Protein AF-A0A257PNJ8-F1 (afdb_monomer_lite)

Secondary structure (DSSP, 8-state):
---SSSHHHHHHHHHHHHHHHHTTHHHHHHHHHHTTTS-HHHHHHHHHHHHHHHHHHHHHHHHHHHHHTTSTTHHHHHHHHHHHHHHHHHS----------

pLDDT: mean 83.56, std 12.99, range [41.31, 95.31]

Radius of gyration: 19.07 Å; chains: 1; bounding box: 41×52×41 Å

Structure (mmCIF, N/CA/C/O backbone):
data_AF-A0A257PNJ8-F1
#
_entry.id   AF-A0A257PNJ8-F1
#
loop_
_atom_site.group_PDB
_atom_site.id
_atom_site.type_symbol
_atom_site.label_atom_id
_atom_site.label_alt_id
_atom_site.label_comp_id
_atom_site.label_asym_id
_atom_site.label_entity_id
_atom_site.label_seq_id
_atom_site.pdbx_PDB_ins_code
_atom_site.Cartn_x
_atom_site.Cartn_y
_atom_site.Cartn_z
_atom_site.occupancy
_atom_site.B_iso_or_equiv
_atom_site.auth_seq_id
_atom_site.auth_comp_id
_atom_site.auth_asym_id
_atom_site.auth_atom_id
_atom_site.pdbx_PDB_model_num
ATOM 1 N N . MET A 1 1 ? 18.985 18.635 -12.605 1.00 48.41 1 MET A N 1
ATOM 2 C CA . MET A 1 1 ? 18.384 18.717 -11.257 1.00 48.41 1 MET A CA 1
ATOM 3 C C . MET A 1 1 ? 17.145 19.615 -11.340 1.00 48.41 1 MET A C 1
ATOM 5 O O . MET A 1 1 ? 17.099 20.631 -10.689 1.00 48.41 1 MET A O 1
ATOM 9 N N . GLU A 1 2 ? 16.186 19.262 -12.204 1.00 55.66 2 GLU A N 1
ATOM 10 C CA . GLU A 1 2 ? 14.921 19.982 -12.501 1.00 55.66 2 GLU A CA 1
ATOM 11 C C . GLU A 1 2 ? 13.965 18.934 -13.132 1.00 55.66 2 GLU A C 1
ATOM 13 O O . GLU A 1 2 ? 13.518 19.055 -14.268 1.00 55.66 2 GLU A O 1
ATOM 18 N N . HIS A 1 3 ? 13.802 17.771 -12.485 1.00 58.00 3 HIS A N 1
ATOM 19 C CA . HIS A 1 3 ? 13.042 16.631 -13.046 1.00 58.00 3 HIS A CA 1
ATOM 20 C C . HIS A 1 3 ? 11.958 16.092 -12.104 1.00 58.00 3 HIS A C 1
ATOM 22 O O . HIS A 1 3 ? 11.344 15.071 -12.383 1.00 58.00 3 HIS A O 1
ATOM 28 N N . TYR A 1 4 ? 11.714 16.785 -10.988 1.00 61.62 4 TYR A N 1
ATOM 29 C CA . TYR A 1 4 ? 10.762 16.361 -9.957 1.00 61.62 4 TYR A CA 1
ATOM 30 C C . TYR A 1 4 ? 9.374 17.008 -10.104 1.00 61.62 4 TYR A C 1
ATOM 32 O O . TYR A 1 4 ? 8.444 16.599 -9.424 1.00 61.62 4 TYR A O 1
ATOM 40 N N . LEU A 1 5 ? 9.218 17.999 -10.992 1.00 67.88 5 LEU A N 1
ATOM 41 C CA . LEU A 1 5 ? 7.948 18.691 -11.273 1.00 67.88 5 LEU A CA 1
ATOM 42 C C . LEU A 1 5 ? 7.567 18.631 -12.762 1.00 67.88 5 LEU A C 1
ATOM 44 O O . LEU A 1 5 ? 6.802 19.459 -13.253 1.00 67.88 5 LEU A O 1
ATOM 48 N N . THR A 1 6 ? 8.114 17.670 -13.507 1.00 82.12 6 THR A N 1
ATOM 49 C CA . THR A 1 6 ? 7.675 17.420 -14.881 1.00 82.12 6 THR A CA 1
ATOM 50 C C . THR A 1 6 ? 6.261 16.842 -14.875 1.00 82.12 6 THR A C 1
ATOM 52 O O . THR A 1 6 ? 5.862 16.117 -13.960 1.00 82.12 6 THR A O 1
ATOM 55 N N . VAL A 1 7 ? 5.494 17.142 -15.925 1.00 84.81 7 VAL A N 1
ATOM 56 C CA . VAL A 1 7 ? 4.139 16.598 -16.118 1.00 84.81 7 VAL A CA 1
ATOM 57 C C . VAL A 1 7 ? 4.152 15.064 -16.059 1.00 84.81 7 VAL A C 1
ATOM 59 O O . VAL A 1 7 ? 3.239 14.457 -15.509 1.00 84.81 7 VAL A O 1
ATOM 62 N N . GLU A 1 8 ? 5.222 14.428 -16.535 1.00 84.69 8 GLU A N 1
ATOM 63 C CA . GLU A 1 8 ? 5.433 12.977 -16.456 1.00 84.69 8 GLU A CA 1
ATOM 64 C C . GLU A 1 8 ? 5.517 12.449 -15.016 1.00 84.69 8 GLU A C 1
ATOM 66 O O . GLU A 1 8 ? 4.894 11.441 -14.691 1.00 84.69 8 GLU A O 1
ATOM 71 N N . PHE A 1 9 ? 6.227 13.136 -14.116 1.00 86.38 9 PHE A N 1
ATOM 72 C CA . PHE A 1 9 ? 6.287 12.723 -12.712 1.00 86.38 9 PHE A CA 1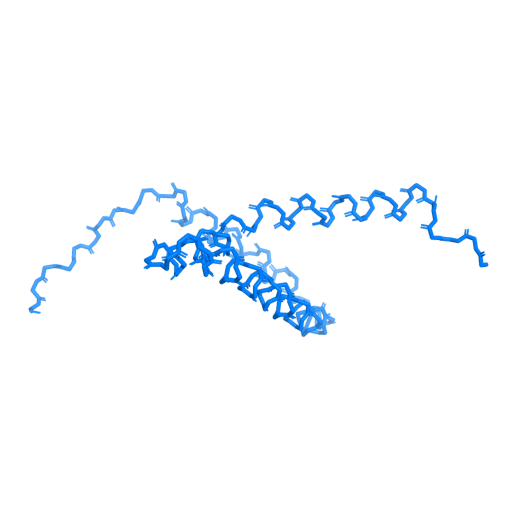
ATOM 73 C C . PHE A 1 9 ? 4.923 12.870 -12.033 1.00 86.38 9 PHE A C 1
ATOM 75 O O . PHE A 1 9 ? 4.468 11.959 -11.343 1.00 86.38 9 PHE A O 1
ATOM 82 N N . LEU A 1 10 ? 4.248 14.001 -12.256 1.00 88.44 10 LEU A N 1
ATOM 83 C CA . LEU A 1 10 ? 2.954 14.273 -11.634 1.00 88.44 10 LEU A CA 1
ATOM 84 C C . LEU A 1 10 ? 1.865 13.311 -12.139 1.00 88.44 10 LEU A C 1
ATOM 86 O O . LEU A 1 10 ? 1.019 12.872 -11.361 1.00 88.44 10 LEU A O 1
ATOM 90 N N . THR A 1 11 ? 1.915 12.939 -13.422 1.00 91.25 11 THR A N 1
ATOM 91 C CA . THR A 1 11 ? 1.010 11.940 -14.014 1.00 91.25 11 THR A CA 1
ATOM 92 C C . THR A 1 11 ? 1.290 10.534 -13.493 1.00 91.25 11 THR A C 1
ATOM 94 O O . THR A 1 11 ? 0.347 9.862 -13.073 1.00 91.25 11 THR A O 1
ATOM 97 N N . ALA A 1 12 ? 2.553 10.103 -13.429 1.00 87.12 12 ALA A N 1
ATOM 98 C CA . ALA A 1 12 ? 2.918 8.807 -12.857 1.00 87.12 12 ALA A CA 1
ATOM 99 C C . ALA A 1 12 ? 2.534 8.706 -11.369 1.00 87.12 12 ALA A C 1
ATOM 101 O O . ALA A 1 12 ? 1.937 7.715 -10.947 1.00 87.12 12 ALA A O 1
ATOM 102 N N . LEU A 1 13 ? 2.807 9.752 -10.581 1.00 86.94 13 LEU A N 1
ATOM 103 C CA . LEU A 1 13 ? 2.403 9.829 -9.176 1.00 86.94 13 LEU A CA 1
ATOM 104 C C . LEU A 1 13 ? 0.876 9.767 -9.036 1.00 86.94 13 LEU A C 1
ATOM 106 O O . LEU A 1 13 ? 0.366 9.006 -8.217 1.00 86.94 13 LEU A O 1
ATOM 110 N N . GLY A 1 14 ? 0.147 10.522 -9.863 1.00 91.19 14 GLY A N 1
ATOM 111 C CA . GLY A 1 14 ? -1.314 10.506 -9.889 1.00 91.19 14 GLY A CA 1
ATOM 112 C C . GLY A 1 14 ? -1.887 9.125 -10.217 1.00 91.19 14 GLY A C 1
ATOM 113 O O . GLY A 1 14 ? -2.815 8.679 -9.543 1.00 91.19 14 GLY A O 1
ATOM 114 N N . GLN A 1 15 ? -1.310 8.411 -11.190 1.00 90.38 15 GLN A N 1
ATOM 115 C CA . GLN A 1 15 ? -1.704 7.035 -11.511 1.00 90.38 15 GLN A CA 1
ATOM 116 C C . GLN A 1 15 ? -1.470 6.082 -10.340 1.00 90.38 15 GLN A C 1
ATOM 118 O O . GLN A 1 15 ? -2.360 5.297 -10.023 1.00 90.38 15 GLN A O 1
ATOM 123 N N . ILE A 1 16 ? -0.310 6.159 -9.684 1.00 85.56 16 ILE A N 1
ATOM 124 C CA . ILE A 1 16 ? 0.000 5.309 -8.527 1.00 85.56 16 ILE A CA 1
ATOM 125 C C . ILE A 1 16 ? -1.011 5.557 -7.406 1.00 85.56 16 ILE A C 1
ATOM 127 O O . ILE A 1 16 ? -1.610 4.603 -6.918 1.00 85.56 16 ILE A O 1
ATOM 131 N N . VAL A 1 17 ? -1.272 6.823 -7.059 1.00 85.12 17 VAL A N 1
ATOM 132 C CA . VAL A 1 17 ? -2.261 7.183 -6.028 1.00 85.12 17 VAL A CA 1
ATOM 133 C C . VAL A 1 17 ? -3.654 6.665 -6.392 1.00 85.12 17 VAL A C 1
ATOM 135 O O . VAL A 1 17 ? -4.340 6.108 -5.537 1.00 85.12 17 VAL A O 1
ATOM 138 N N . LEU A 1 18 ? -4.069 6.804 -7.654 1.00 89.62 18 LEU A N 1
ATOM 139 C CA . LEU A 1 18 ? -5.368 6.318 -8.118 1.00 89.62 18 LEU A CA 1
ATOM 140 C C . LEU A 1 18 ? -5.481 4.790 -7.987 1.00 89.62 18 LEU A C 1
ATOM 142 O O . LEU A 1 18 ? -6.470 4.293 -7.451 1.00 89.62 18 LEU A O 1
ATOM 146 N N . ILE A 1 19 ? -4.462 4.052 -8.435 1.00 86.06 19 ILE A N 1
ATOM 147 C CA . ILE A 1 19 ? -4.396 2.586 -8.335 1.00 86.06 19 ILE A CA 1
ATOM 148 C C . ILE A 1 19 ? -4.419 2.153 -6.864 1.00 86.06 19 ILE A C 1
ATOM 150 O O . ILE A 1 19 ? -5.189 1.267 -6.497 1.00 86.06 19 ILE A O 1
ATOM 154 N N . ASP A 1 20 ? -3.634 2.805 -6.006 1.00 81.75 20 ASP A N 1
ATOM 155 C CA . ASP A 1 20 ? -3.555 2.499 -4.577 1.00 81.75 20 ASP A CA 1
ATOM 156 C C . ASP A 1 20 ? -4.867 2.754 -3.828 1.00 81.75 20 ASP A C 1
ATOM 158 O O . ASP A 1 20 ? -5.128 2.057 -2.845 1.00 81.75 20 ASP A O 1
ATOM 162 N N . ILE A 1 21 ? -5.674 3.729 -4.264 1.00 82.12 21 ILE A N 1
ATOM 163 C CA . ILE A 1 21 ? -7.019 3.985 -3.728 1.00 82.12 21 ILE A CA 1
ATOM 164 C C . ILE A 1 21 ? -8.001 2.917 -4.222 1.00 82.12 21 ILE A C 1
ATOM 166 O O . ILE A 1 21 ? -8.734 2.360 -3.406 1.00 82.12 21 ILE A O 1
ATOM 170 N N . LEU A 1 22 ? -7.988 2.593 -5.522 1.00 83.94 22 LEU A N 1
ATOM 171 C CA . LEU A 1 22 ? -8.869 1.576 -6.115 1.00 83.94 22 LEU A CA 1
ATOM 172 C C . LEU A 1 22 ? -8.654 0.189 -5.492 1.00 83.94 22 LEU A C 1
ATOM 174 O O . LEU A 1 22 ? -9.620 -0.495 -5.172 1.00 83.94 22 LEU A O 1
ATOM 178 N N . LEU A 1 23 ? -7.395 -0.202 -5.282 1.00 80.44 23 LEU A N 1
ATOM 179 C CA . LEU A 1 23 ? -7.004 -1.471 -4.649 1.00 80.44 23 LEU A CA 1
ATOM 180 C C . LEU A 1 23 ? -6.889 -1.379 -3.118 1.00 80.44 23 LEU A C 1
ATOM 182 O O . LEU A 1 23 ? -6.645 -2.375 -2.446 1.00 80.44 23 LEU A O 1
ATOM 186 N N . GLY A 1 24 ? -6.982 -0.180 -2.542 1.00 77.12 24 GLY A N 1
ATOM 187 C CA . GLY A 1 24 ? -6.720 0.060 -1.120 1.00 77.12 24 GLY A CA 1
ATOM 188 C C . GLY A 1 24 ? -7.922 -0.096 -0.202 1.00 77.12 24 GLY A C 1
ATOM 189 O O . GLY A 1 24 ? -7.740 -0.030 1.018 1.00 77.12 24 GLY A O 1
ATOM 190 N N . GLY A 1 25 ? -9.121 -0.294 -0.759 1.00 78.88 25 GLY A N 1
ATOM 191 C CA . GLY A 1 25 ? -10.368 -0.386 0.002 1.00 78.88 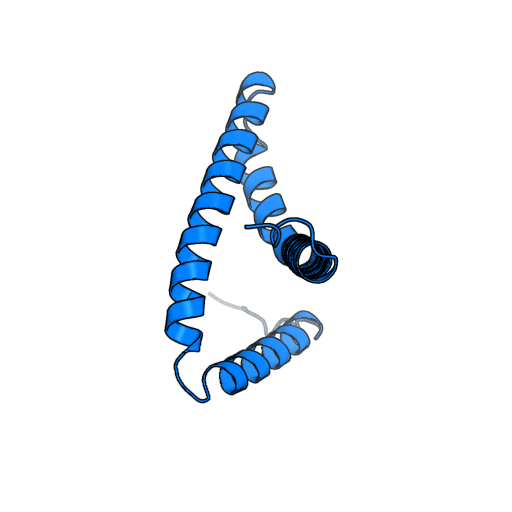25 GLY A CA 1
ATOM 192 C C . GLY A 1 25 ? -10.306 -1.448 1.100 1.00 78.88 25 GLY A C 1
ATOM 193 O O . GLY A 1 25 ? -10.596 -1.161 2.262 1.00 78.88 25 GLY A O 1
ATOM 194 N N . ASP A 1 26 ? -9.823 -2.637 0.758 1.00 82.12 26 ASP A N 1
ATOM 195 C CA . ASP A 1 26 ? -9.755 -3.806 1.639 1.00 82.12 26 ASP A CA 1
ATOM 196 C C . ASP A 1 26 ? -8.900 -3.517 2.884 1.00 82.12 26 ASP A C 1
ATOM 198 O O . ASP A 1 26 ? -9.290 -3.798 4.020 1.00 82.12 26 ASP A O 1
ATOM 202 N N . ASN A 1 27 ? -7.758 -2.854 2.682 1.00 83.44 27 ASN A N 1
ATOM 203 C CA . ASN A 1 27 ? -6.829 -2.504 3.754 1.00 83.44 27 ASN A CA 1
ATOM 204 C C . ASN A 1 27 ? -7.434 -1.470 4.714 1.00 83.44 27 ASN A C 1
ATOM 206 O O . ASN A 1 27 ? -7.257 -1.576 5.930 1.00 83.44 27 ASN A O 1
ATOM 210 N N . ALA A 1 28 ? -8.184 -0.493 4.194 1.00 85.56 28 ALA A N 1
ATOM 211 C CA . ALA A 1 28 ? -8.882 0.487 5.023 1.00 85.56 28 ALA A CA 1
ATOM 212 C C . ALA A 1 28 ? -10.020 -0.159 5.833 1.00 85.56 28 ALA A C 1
ATOM 214 O O . ALA A 1 28 ? -10.198 0.160 7.013 1.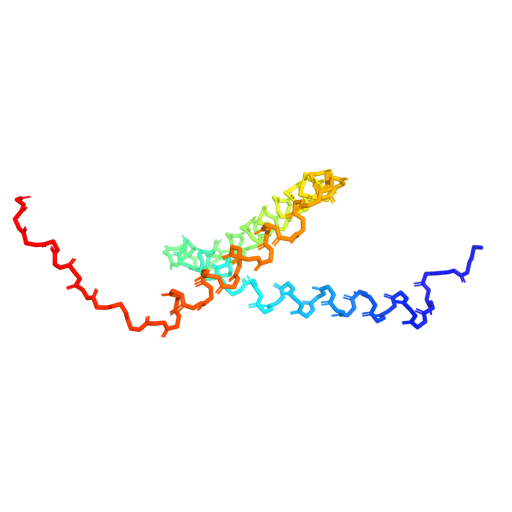00 85.56 28 ALA A O 1
ATOM 215 N N . VAL A 1 29 ? -10.752 -1.104 5.232 1.00 88.06 29 VAL A N 1
ATOM 216 C CA . VAL A 1 29 ? -11.830 -1.851 5.897 1.00 88.06 29 VAL A CA 1
ATOM 217 C C . VAL A 1 29 ? -11.281 -2.699 7.045 1.00 88.06 29 VAL A C 1
ATOM 219 O O . VAL A 1 29 ? -11.824 -2.637 8.149 1.00 88.06 29 VAL A O 1
ATOM 222 N N . VAL A 1 30 ? -10.176 -3.422 6.846 1.00 89.12 30 VAL A N 1
ATOM 223 C CA . VAL A 1 30 ? -9.550 -4.233 7.908 1.00 89.12 30 VAL A CA 1
ATOM 224 C C . VAL A 1 30 ? -9.098 -3.363 9.086 1.00 89.12 30 VAL A C 1
ATOM 226 O O . VAL A 1 30 ? -9.389 -3.697 10.237 1.00 89.12 30 VAL A O 1
ATOM 229 N N . 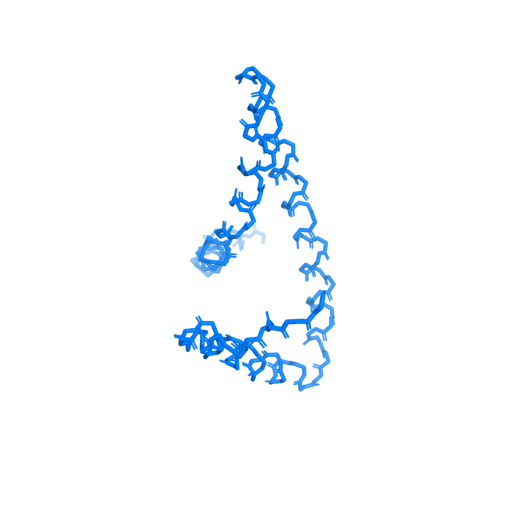ILE A 1 31 ? -8.467 -2.211 8.829 1.00 90.62 31 ILE A N 1
ATOM 230 C CA . ILE A 1 31 ? -8.058 -1.269 9.888 1.00 90.62 31 ILE A CA 1
ATOM 231 C C . ILE A 1 31 ? -9.287 -0.721 10.632 1.00 90.62 31 ILE A C 1
ATOM 233 O O . ILE A 1 31 ? -9.298 -0.641 11.866 1.00 90.62 31 ILE A O 1
ATOM 237 N N . ALA A 1 32 ? -10.349 -0.365 9.906 1.00 90.00 32 ALA A N 1
ATOM 238 C CA . ALA A 1 32 ? -11.582 0.140 10.500 1.00 90.00 32 ALA A CA 1
ATOM 239 C C . ALA A 1 32 ? -12.280 -0.917 11.371 1.00 90.00 32 ALA A C 1
ATOM 241 O O . ALA A 1 32 ? -12.761 -0.591 12.459 1.00 90.00 32 ALA A O 1
ATOM 242 N N . LEU A 1 33 ? -12.303 -2.178 10.928 1.00 91.06 33 LEU A N 1
ATOM 243 C CA . LEU A 1 33 ? -12.870 -3.299 11.677 1.00 91.06 33 LEU A CA 1
ATOM 244 C C . LEU A 1 33 ? -12.040 -3.621 12.925 1.00 91.06 33 LEU A C 1
ATOM 246 O O . LEU A 1 33 ? -12.614 -3.765 14.008 1.00 91.06 33 LEU A O 1
ATOM 250 N N . ALA A 1 34 ? -10.709 -3.652 12.804 1.00 90.69 34 ALA A N 1
ATOM 251 C CA . ALA A 1 34 ? -9.796 -3.906 13.918 1.00 90.69 34 ALA A CA 1
ATOM 252 C C . ALA A 1 34 ? -9.890 -2.825 15.009 1.00 90.69 34 ALA A C 1
ATOM 254 O O . ALA A 1 34 ? -9.847 -3.122 16.201 1.00 90.69 34 ALA A O 1
ATOM 255 N N . THR A 1 35 ? -10.085 -1.565 14.615 1.00 92.12 35 THR A N 1
ATOM 256 C CA . THR A 1 35 ? -10.154 -0.424 15.545 1.00 92.12 35 THR A CA 1
ATOM 257 C C . THR A 1 35 ? -11.572 -0.099 16.029 1.00 92.12 35 THR A C 1
ATOM 259 O O . THR A 1 35 ? -11.752 0.808 16.845 1.00 92.12 35 THR A O 1
ATOM 262 N N . ARG A 1 36 ? -12.599 -0.835 15.576 1.00 90.25 36 ARG A N 1
ATOM 263 C CA . ARG A 1 36 ? -14.018 -0.525 15.839 1.00 90.25 36 ARG A CA 1
ATOM 264 C C . ARG A 1 36 ? -14.406 -0.563 17.320 1.00 90.25 36 ARG A C 1
ATOM 266 O O . ARG A 1 36 ? -15.308 0.166 17.716 1.00 90.25 36 ARG A O 1
ATOM 273 N N . LYS A 1 37 ? -13.756 -1.408 18.127 1.00 87.94 37 LYS A N 1
ATOM 274 C CA . LYS A 1 37 ? -14.067 -1.584 19.560 1.00 87.94 37 LYS A CA 1
ATOM 275 C C . LYS A 1 37 ? -13.242 -0.684 20.493 1.00 87.94 37 LYS A C 1
ATOM 277 O O . LYS A 1 37 ? -13.392 -0.785 21.706 1.00 87.94 37 LYS A O 1
ATOM 282 N N . LEU A 1 38 ? -12.365 0.168 19.955 1.00 89.56 38 LEU A N 1
ATOM 283 C CA . LEU A 1 38 ? -11.524 1.047 20.770 1.00 89.56 38 LEU A CA 1
ATOM 284 C C . LEU A 1 38 ? -12.297 2.290 21.245 1.00 89.56 38 LEU A C 1
ATOM 286 O O . LEU A 1 38 ? -13.112 2.826 20.488 1.00 89.56 38 LEU A O 1
ATOM 290 N N . PRO A 1 39 ? -11.998 2.806 22.453 1.00 90.62 39 PRO A N 1
ATOM 291 C CA . PRO A 1 39 ? -12.509 4.092 22.921 1.00 90.62 39 PRO A CA 1
ATOM 292 C C . PRO A 1 39 ? -12.231 5.211 21.903 1.00 90.62 39 PRO A C 1
ATOM 294 O O . PRO A 1 39 ? -11.186 5.187 21.247 1.00 90.62 39 PRO A O 1
ATOM 297 N N . PRO A 1 40 ? -13.103 6.225 21.771 1.00 83.88 40 PRO A N 1
ATOM 298 C CA . PRO A 1 40 ? -13.006 7.233 20.711 1.00 83.88 40 PRO A CA 1
ATOM 299 C C . PRO A 1 40 ? -11.661 7.979 20.672 1.00 83.88 40 PRO A C 1
ATOM 301 O O . PRO A 1 40 ? -11.172 8.295 19.585 1.00 83.88 40 PRO A O 1
ATOM 304 N N . GLN A 1 41 ? -11.021 8.199 21.823 1.00 85.31 41 GLN A N 1
ATOM 305 C CA . GLN A 1 41 ? -9.686 8.802 21.910 1.00 85.31 41 GLN A CA 1
ATOM 306 C C . GLN A 1 41 ? -8.579 7.867 21.388 1.00 85.31 41 GLN A C 1
ATOM 308 O O . GLN A 1 41 ? -7.659 8.317 20.709 1.00 85.31 41 GLN A O 1
ATOM 313 N N . GLN A 1 42 ? -8.679 6.560 21.650 1.00 88.06 42 GLN A N 1
ATOM 314 C CA . GLN A 1 42 ? -7.696 5.561 21.213 1.00 88.06 42 GLN A CA 1
ATOM 315 C C . GLN A 1 42 ? -7.929 5.095 19.775 1.00 88.06 42 GLN A C 1
ATOM 317 O O . GLN A 1 42 ? -6.982 4.714 19.093 1.00 88.06 42 GLN A O 1
ATOM 322 N N . ARG A 1 43 ? -9.166 5.168 19.272 1.00 90.38 43 ARG A N 1
ATOM 323 C CA . ARG A 1 43 ? -9.514 4.769 17.904 1.00 90.38 43 ARG A CA 1
ATOM 324 C C . ARG A 1 43 ? -8.759 5.585 16.858 1.00 90.38 43 ARG A C 1
ATOM 326 O O . ARG A 1 43 ? -8.286 5.017 15.881 1.00 90.38 43 ARG A O 1
ATOM 333 N N . ARG A 1 44 ? -8.592 6.897 17.069 1.00 87.88 44 ARG A N 1
ATOM 334 C CA . ARG A 1 44 ? -7.800 7.751 16.163 1.00 87.88 44 ARG A CA 1
ATOM 335 C C . ARG A 1 44 ? -6.336 7.325 16.113 1.00 87.88 44 ARG A C 1
ATOM 337 O O . ARG A 1 44 ? -5.773 7.240 15.029 1.00 87.88 44 ARG A O 1
ATOM 344 N N . LEU A 1 45 ? -5.751 7.012 17.269 1.00 90.81 45 LEU A N 1
ATOM 345 C CA . LEU A 1 45 ? -4.384 6.497 17.353 1.00 90.81 45 LEU A CA 1
ATOM 346 C C . LEU A 1 45 ? -4.272 5.114 16.706 1.00 90.81 45 LEU A C 1
ATOM 348 O O . LEU A 1 45 ? -3.338 4.880 15.951 1.00 90.81 45 LEU A O 1
ATOM 352 N N . GLY A 1 46 ? -5.244 4.229 16.934 1.00 91.50 46 GLY A N 1
ATOM 353 C CA . GLY A 1 46 ? -5.295 2.908 16.310 1.00 91.50 46 GLY A CA 1
ATOM 354 C C . GLY A 1 46 ? -5.384 2.979 14.786 1.00 91.50 46 GLY A C 1
ATOM 355 O O . GLY A 1 46 ? -4.677 2.248 14.103 1.00 91.50 46 GLY A O 1
ATOM 356 N N . ILE A 1 47 ? -6.193 3.894 14.243 1.00 91.75 47 ILE A N 1
ATOM 357 C CA . ILE A 1 47 ? -6.262 4.129 12.795 1.00 91.75 47 ILE A CA 1
ATOM 358 C C . ILE A 1 47 ? -4.944 4.723 12.290 1.00 91.75 47 ILE A C 1
ATOM 360 O O . ILE A 1 47 ? -4.436 4.269 11.274 1.00 91.75 47 ILE A O 1
ATOM 364 N N . LEU A 1 48 ? -4.360 5.699 12.991 1.00 92.31 48 LEU A N 1
ATOM 365 C CA . LEU A 1 48 ? -3.104 6.328 12.575 1.00 92.31 48 LEU A CA 1
ATOM 366 C C . LEU A 1 48 ? -1.954 5.314 12.512 1.00 92.31 48 LEU A C 1
ATOM 368 O O . LEU A 1 48 ? -1.283 5.212 11.488 1.00 92.31 48 LEU A O 1
ATOM 372 N N . TRP A 1 49 ? -1.761 4.535 13.577 1.00 93.19 49 TRP A N 1
ATOM 373 C CA . TRP A 1 49 ? -0.732 3.497 13.636 1.00 93.19 49 TRP A CA 1
ATOM 374 C C . TRP A 1 49 ? -1.032 2.329 12.694 1.00 93.19 49 TRP A C 1
ATOM 376 O O . TRP A 1 49 ? -0.113 1.818 12.058 1.00 93.19 49 TRP A O 1
ATOM 386 N N . GLY A 1 50 ? -2.304 1.946 12.545 1.00 92.06 50 GLY A N 1
ATOM 387 C CA . GLY A 1 50 ? -2.733 0.917 11.598 1.00 92.06 50 GLY A CA 1
ATOM 388 C C . GLY A 1 50 ? -2.448 1.312 10.151 1.00 92.06 50 GLY A C 1
ATOM 389 O O . GLY A 1 50 ? -1.850 0.538 9.409 1.00 92.06 50 GLY A O 1
ATOM 390 N N . THR A 1 51 ? -2.792 2.541 9.764 1.00 90.81 51 THR A N 1
ATOM 391 C CA . THR A 1 51 ? -2.517 3.079 8.426 1.00 90.81 51 THR A CA 1
ATOM 392 C C . THR A 1 51 ? -1.021 3.254 8.191 1.00 90.81 51 THR A C 1
ATOM 394 O O . THR A 1 51 ? -0.527 2.841 7.146 1.00 90.81 51 THR A O 1
ATOM 397 N N . ALA A 1 52 ? -0.273 3.800 9.156 1.00 92.19 52 ALA A N 1
ATOM 398 C CA . ALA A 1 52 ? 1.179 3.942 9.041 1.00 92.19 52 ALA A CA 1
ATOM 399 C C . ALA A 1 52 ? 1.870 2.579 8.866 1.00 92.19 52 ALA A C 1
ATOM 401 O O . ALA A 1 52 ? 2.714 2.424 7.983 1.00 92.19 52 ALA A O 1
ATOM 402 N N . GLY A 1 53 ? 1.466 1.573 9.649 1.00 92.56 53 GLY A N 1
ATOM 403 C CA . GLY A 1 53 ? 1.958 0.203 9.524 1.00 92.56 53 GLY A CA 1
ATOM 404 C C . GLY A 1 53 ? 1.577 -0.442 8.191 1.00 92.56 53 GLY A C 1
ATOM 405 O O . GLY A 1 53 ? 2.429 -1.040 7.539 1.00 92.56 53 GLY A O 1
ATOM 406 N N . ALA A 1 54 ? 0.330 -0.276 7.742 1.00 90.00 54 ALA A N 1
ATOM 407 C CA . ALA A 1 54 ? -0.140 -0.812 6.466 1.00 90.00 54 ALA A CA 1
ATOM 408 C C . ALA A 1 54 ? 0.591 -0.190 5.266 1.00 90.00 54 ALA A C 1
ATOM 410 O O . ALA A 1 54 ? 0.995 -0.916 4.358 1.00 90.00 54 ALA A O 1
ATOM 411 N N . ILE A 1 55 ? 0.810 1.129 5.271 1.00 88.75 55 ILE A N 1
ATOM 412 C CA . ILE A 1 55 ? 1.606 1.818 4.244 1.00 88.75 55 ILE A CA 1
ATOM 413 C C . ILE A 1 55 ? 3.059 1.338 4.298 1.00 88.75 55 ILE A C 1
ATOM 415 O O . ILE A 1 55 ? 3.621 1.000 3.260 1.00 88.75 55 ILE A O 1
ATOM 419 N N . GLY A 1 56 ? 3.659 1.253 5.489 1.00 91.44 56 GLY A N 1
ATOM 420 C CA . GLY A 1 56 ? 5.028 0.762 5.656 1.00 91.44 56 GLY A CA 1
ATOM 421 C C . GLY A 1 56 ? 5.209 -0.652 5.101 1.00 91.44 56 GLY A C 1
ATOM 422 O O . GLY A 1 56 ? 6.106 -0.896 4.293 1.00 91.44 56 GLY A O 1
ATOM 423 N N . LEU A 1 57 ? 4.302 -1.565 5.455 1.00 91.38 57 LEU A N 1
ATOM 424 C CA . LEU A 1 57 ? 4.283 -2.921 4.917 1.00 91.38 57 LEU A CA 1
ATOM 425 C C . LEU A 1 57 ? 4.095 -2.917 3.395 1.00 91.38 57 LEU A C 1
ATOM 427 O O . LEU A 1 57 ? 4.797 -3.644 2.696 1.00 91.38 57 LEU A O 1
ATOM 431 N N . ARG A 1 58 ? 3.202 -2.071 2.865 1.00 88.44 58 ARG A N 1
ATOM 432 C CA . ARG A 1 58 ? 2.985 -1.926 1.420 1.00 88.44 58 ARG A CA 1
ATOM 433 C C . ARG A 1 58 ? 4.262 -1.484 0.704 1.00 88.44 58 ARG A C 1
ATOM 435 O O . ARG A 1 58 ? 4.594 -2.074 -0.316 1.00 88.44 58 ARG A O 1
ATOM 442 N N . VAL A 1 59 ? 5.013 -0.524 1.242 1.00 89.50 59 VAL A N 1
ATOM 443 C CA . VAL A 1 59 ? 6.294 -0.085 0.655 1.00 89.50 59 VAL A CA 1
ATOM 444 C C . VAL A 1 59 ? 7.300 -1.237 0.603 1.00 89.50 59 VAL A C 1
ATOM 446 O O . VAL A 1 59 ? 7.918 -1.462 -0.440 1.00 89.50 59 VAL A O 1
ATOM 449 N N . VAL A 1 60 ? 7.428 -2.010 1.686 1.00 94.25 60 VAL A N 1
ATOM 450 C CA . VAL A 1 60 ? 8.328 -3.178 1.725 1.00 94.25 60 VAL A CA 1
ATOM 451 C C . VAL A 1 60 ? 7.897 -4.237 0.706 1.00 94.25 60 VAL A C 1
ATOM 453 O O . VAL A 1 60 ? 8.725 -4.728 -0.065 1.00 94.25 60 VAL A O 1
ATOM 456 N N . LEU A 1 61 ? 6.603 -4.559 0.655 1.00 91.19 61 LEU A N 1
ATOM 457 C CA . LEU A 1 61 ? 6.061 -5.541 -0.284 1.00 91.19 61 LEU A CA 1
ATOM 458 C C . LEU A 1 61 ? 6.191 -5.087 -1.739 1.00 91.19 61 LEU A C 1
ATOM 460 O O . LEU A 1 61 ? 6.538 -5.904 -2.584 1.00 91.19 61 LEU A O 1
ATOM 464 N N . ILE A 1 62 ? 5.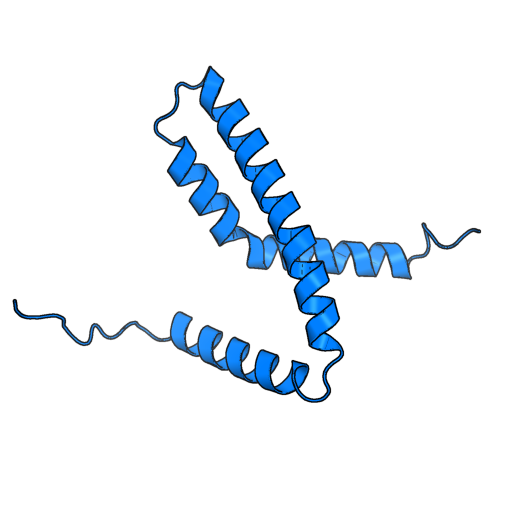971 -3.805 -2.042 1.00 88.88 62 ILE A N 1
ATOM 465 C CA . ILE A 1 62 ? 6.176 -3.248 -3.386 1.00 88.88 62 ILE A CA 1
ATOM 466 C C . ILE A 1 62 ? 7.643 -3.365 -3.780 1.00 88.88 62 ILE A C 1
ATOM 468 O O . ILE A 1 62 ? 7.932 -3.797 -4.891 1.00 88.88 62 ILE A O 1
ATOM 472 N N . PHE A 1 63 ? 8.584 -3.041 -2.892 1.00 91.75 63 PHE A N 1
ATOM 473 C CA . PHE A 1 63 ? 10.007 -3.179 -3.200 1.00 91.75 63 PHE A CA 1
ATOM 474 C C . PHE A 1 63 ? 10.380 -4.633 -3.534 1.00 91.75 63 PHE A C 1
ATOM 476 O O . PHE A 1 63 ? 11.075 -4.905 -4.522 1.00 91.75 63 PHE A O 1
ATOM 483 N N . PHE A 1 64 ? 9.857 -5.581 -2.756 1.00 93.19 64 PHE A N 1
ATOM 484 C CA . PHE A 1 64 ? 10.019 -7.007 -3.022 1.00 93.19 64 PHE A CA 1
ATOM 485 C C . PHE A 1 64 ? 9.361 -7.424 -4.349 1.00 93.19 64 PHE A C 1
ATOM 487 O O . PHE A 1 64 ? 10.002 -8.058 -5.189 1.00 93.19 64 PHE A O 1
ATOM 494 N N . ALA A 1 65 ? 8.119 -7.002 -4.589 1.00 89.19 65 ALA A N 1
ATOM 495 C CA . ALA A 1 65 ? 7.375 -7.288 -5.810 1.00 89.19 65 ALA A CA 1
ATOM 496 C C . ALA A 1 65 ? 8.070 -6.718 -7.053 1.00 89.19 65 ALA A C 1
ATOM 498 O O . ALA A 1 65 ? 8.224 -7.433 -8.036 1.00 89.19 65 ALA A O 1
ATOM 499 N N . LEU A 1 66 ? 8.562 -5.477 -7.008 1.00 89.38 66 LEU A N 1
ATOM 500 C CA . LEU A 1 66 ? 9.328 -4.855 -8.093 1.00 89.38 66 LEU A CA 1
ATOM 501 C C . LEU A 1 66 ? 10.621 -5.618 -8.387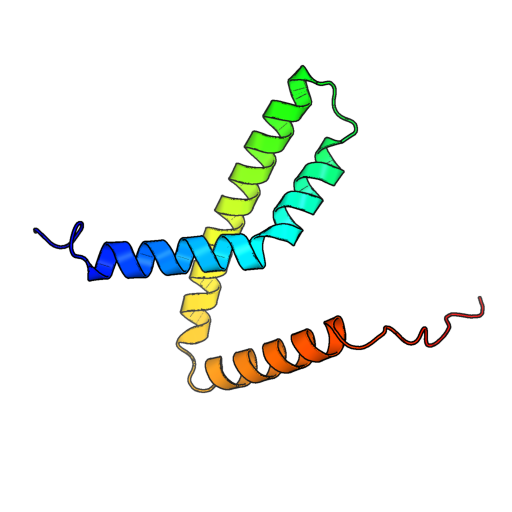 1.00 89.38 66 LEU A C 1
ATOM 503 O O . LEU A 1 66 ? 11.029 -5.711 -9.545 1.00 89.38 66 LEU A O 1
ATOM 507 N N . THR A 1 67 ? 11.256 -6.185 -7.359 1.00 88.62 67 THR A N 1
ATOM 508 C CA . THR A 1 67 ? 12.436 -7.041 -7.527 1.00 88.62 67 THR A CA 1
ATOM 509 C C . THR A 1 67 ? 12.065 -8.342 -8.234 1.00 88.62 67 THR A C 1
ATOM 511 O O . THR A 1 67 ? 12.723 -8.706 -9.209 1.00 88.62 67 THR A O 1
ATOM 514 N N . LEU A 1 68 ? 10.983 -9.002 -7.812 1.00 89.38 68 LEU A N 1
ATOM 515 C CA . LEU A 1 68 ? 10.460 -10.200 -8.475 1.00 89.38 68 LEU A CA 1
ATOM 516 C C . LEU A 1 68 ? 10.030 -9.921 -9.921 1.00 89.38 68 LEU A C 1
ATOM 518 O O . LEU A 1 68 ? 10.287 -10.732 -10.806 1.00 89.38 68 LEU A O 1
ATOM 522 N N . LEU A 1 69 ? 9.439 -8.756 -10.192 1.00 87.12 69 LEU A N 1
ATOM 523 C CA . LEU A 1 69 ? 8.936 -8.360 -11.512 1.00 87.12 69 LEU A CA 1
ATOM 524 C C . LEU A 1 69 ? 10.038 -8.151 -12.566 1.00 87.12 69 LEU A C 1
ATOM 526 O O . LEU A 1 69 ? 9.729 -7.955 -13.745 1.00 87.12 69 LEU A O 1
ATOM 530 N N . LYS A 1 70 ? 11.313 -8.189 -12.155 1.00 86.81 70 LYS A N 1
ATOM 531 C CA . LYS A 1 70 ? 12.468 -8.259 -13.063 1.00 86.81 70 LYS A CA 1
ATOM 532 C C . LYS A 1 70 ? 12.587 -9.623 -13.743 1.00 86.81 70 LYS A C 1
ATOM 534 O O . LYS A 1 70 ? 13.233 -9.710 -14.784 1.00 86.81 70 LYS A O 1
ATOM 539 N N . LEU A 1 71 ? 11.977 -10.671 -13.182 1.00 90.06 71 LEU A N 1
ATOM 540 C CA . LEU A 1 71 ? 11.928 -11.982 -13.817 1.00 90.06 71 LEU A CA 1
ATOM 541 C C . LEU A 1 71 ? 11.098 -11.899 -15.109 1.00 90.06 71 LEU A C 1
ATOM 543 O O . LEU A 1 71 ? 9.948 -11.437 -15.074 1.00 90.06 71 LEU A O 1
ATOM 547 N N . PRO A 1 72 ? 11.645 -12.348 -16.254 1.00 81.06 72 PRO A N 1
ATOM 548 C CA . PRO A 1 72 ? 10.881 -12.404 -17.490 1.00 81.06 72 PRO A CA 1
ATOM 549 C C . PRO A 1 72 ? 9.669 -13.329 -17.298 1.00 81.06 72 PRO A C 1
ATOM 551 O O . PRO A 1 72 ? 9.713 -14.273 -16.514 1.00 81.06 72 PRO A O 1
ATOM 554 N N . PHE A 1 73 ? 8.565 -13.037 -17.988 1.00 86.31 73 PHE A N 1
ATOM 555 C CA . PHE A 1 73 ? 7.278 -13.755 -17.918 1.00 86.31 73 PHE A CA 1
ATOM 556 C C . PHE A 1 73 ? 6.463 -13.612 -16.622 1.00 86.31 73 PHE A C 1
ATOM 558 O O . PHE A 1 73 ? 5.246 -13.799 -16.681 1.00 86.31 73 PHE A O 1
ATOM 565 N N . LEU A 1 74 ? 7.042 -13.188 -15.490 1.00 90.06 74 LEU A N 1
ATOM 566 C CA . LEU A 1 74 ? 6.280 -13.046 -14.238 1.00 90.06 74 LEU A CA 1
ATOM 567 C C . LEU A 1 74 ? 5.123 -12.040 -14.365 1.00 90.06 74 LEU A C 1
ATOM 569 O O . LEU A 1 74 ? 4.045 -12.264 -13.827 1.00 90.06 74 LEU A O 1
ATOM 573 N N . LYS A 1 75 ? 5.314 -10.967 -15.145 1.00 86.75 75 LYS A N 1
ATOM 574 C CA . LYS A 1 75 ? 4.257 -9.989 -15.464 1.00 86.75 75 LYS A CA 1
ATOM 575 C C . LYS A 1 75 ? 3.060 -10.627 -16.169 1.00 86.75 75 LYS A C 1
ATOM 577 O O . LYS A 1 75 ? 1.925 -10.283 -15.866 1.00 86.75 75 LYS A O 1
ATOM 582 N N . ILE A 1 76 ? 3.319 -11.551 -17.096 1.00 91.50 76 ILE A N 1
ATOM 583 C CA . ILE A 1 76 ? 2.276 -12.226 -17.879 1.00 91.50 76 ILE A CA 1
ATOM 584 C C . ILE A 1 76 ? 1.489 -13.164 -16.966 1.00 91.50 76 ILE A C 1
ATOM 586 O O . ILE A 1 76 ? 0.264 -13.100 -16.929 1.00 91.50 76 ILE A O 1
ATOM 590 N N . VAL A 1 77 ? 2.192 -13.977 -16.174 1.00 93.19 77 VAL A N 1
ATOM 591 C CA . VAL A 1 77 ? 1.562 -14.878 -15.198 1.00 93.19 77 VAL A CA 1
ATOM 592 C C . VAL A 1 77 ? 0.750 -14.084 -14.173 1.00 93.19 77 VAL A C 1
ATOM 594 O O . VAL A 1 77 ? -0.402 -14.417 -13.916 1.00 93.19 77 VAL A O 1
ATOM 597 N N . GLY A 1 78 ? 1.310 -12.996 -13.638 1.00 89.88 78 GLY A N 1
ATOM 598 C CA . GLY A 1 78 ? 0.615 -12.110 -12.706 1.00 89.88 78 GLY A CA 1
ATOM 599 C C . GLY A 1 78 ? -0.652 -11.494 -13.304 1.00 89.88 78 GLY A C 1
ATOM 600 O O . GLY A 1 78 ? -1.688 -11.489 -12.647 1.00 89.88 78 GLY A O 1
ATOM 601 N N . ALA A 1 79 ? -0.608 -11.039 -14.560 1.00 90.12 79 ALA A N 1
ATOM 602 C CA . ALA A 1 79 ? -1.778 -10.497 -15.250 1.00 90.12 79 ALA A CA 1
ATOM 603 C C . ALA A 1 79 ? -2.878 -11.554 -15.458 1.00 90.12 79 ALA A C 1
ATOM 605 O O . ALA A 1 79 ? -4.047 -11.272 -15.201 1.00 90.12 79 ALA A O 1
ATOM 606 N N . LEU A 1 80 ? -2.512 -12.777 -15.861 1.00 95.31 80 LEU A N 1
ATOM 607 C CA . LEU A 1 80 ? -3.459 -13.889 -16.006 1.00 95.31 80 LEU A CA 1
ATOM 608 C C . LEU A 1 80 ? -4.103 -14.268 -14.666 1.00 95.31 80 LEU A C 1
ATOM 610 O O . LEU A 1 80 ? -5.314 -14.470 -14.603 1.00 95.31 80 LEU A O 1
ATOM 614 N N . LEU A 1 81 ? -3.313 -14.315 -13.589 1.00 92.75 81 LEU A N 1
ATOM 615 C CA . LEU A 1 81 ? -3.815 -14.591 -12.242 1.00 92.75 81 LEU A CA 1
ATOM 616 C C . LEU A 1 81 ? -4.773 -13.502 -11.756 1.00 92.75 81 LEU A C 1
ATOM 618 O O . LEU A 1 81 ? -5.844 -13.821 -11.250 1.00 92.75 81 LEU A O 1
ATOM 622 N N . LEU A 1 82 ? -4.427 -12.224 -11.933 1.00 89.44 82 LEU A N 1
ATOM 623 C CA . LEU A 1 82 ? -5.302 -11.112 -11.553 1.00 89.44 82 LEU A CA 1
ATOM 624 C C . LEU A 1 82 ? -6.612 -11.122 -12.342 1.00 89.44 82 LEU A C 1
ATOM 626 O O . LEU A 1 82 ? -7.672 -10.898 -11.764 1.00 89.44 82 LEU A O 1
ATOM 630 N N . PHE A 1 83 ? -6.553 -11.425 -13.639 1.00 93.00 83 PHE A N 1
ATOM 631 C CA . PHE A 1 83 ? -7.744 -11.565 -14.471 1.00 93.00 83 PHE A CA 1
ATOM 632 C C . PHE A 1 83 ? -8.641 -12.711 -13.982 1.00 93.00 83 PHE A C 1
ATOM 634 O O . PHE A 1 83 ? -9.845 -12.523 -13.807 1.00 93.00 83 PHE A O 1
ATOM 641 N N . TRP A 1 84 ? -8.050 -13.871 -13.677 1.00 93.62 84 TRP A N 1
ATOM 642 C CA . TRP A 1 84 ? -8.767 -15.013 -13.108 1.00 93.62 84 TRP A CA 1
ATOM 643 C C . TRP A 1 84 ? -9.422 -14.676 -11.763 1.00 93.62 84 TRP A C 1
ATOM 645 O O . TRP A 1 84 ? -10.597 -14.977 -11.557 1.00 93.62 84 TRP A O 1
ATOM 655 N N . ILE A 1 85 ? -8.683 -14.036 -10.850 1.00 89.69 85 ILE A N 1
ATOM 656 C CA . ILE A 1 85 ? -9.203 -13.609 -9.542 1.00 89.69 85 ILE A CA 1
ATOM 657 C C . ILE A 1 85 ? -10.343 -12.603 -9.730 1.00 89.69 85 ILE A C 1
ATOM 659 O O . ILE A 1 85 ? -11.373 -12.737 -9.076 1.00 89.69 85 ILE A O 1
ATOM 663 N N . GLY A 1 86 ? -10.196 -11.644 -10.648 1.00 89.88 86 GLY A N 1
ATOM 664 C CA . GLY A 1 86 ? -11.233 -10.663 -10.966 1.00 89.88 86 GLY A CA 1
ATOM 665 C C . GLY A 1 86 ? -12.531 -11.314 -11.446 1.00 89.88 86 GLY A C 1
ATOM 666 O O . GLY A 1 86 ? -13.600 -10.971 -10.948 1.00 89.88 86 GLY A O 1
ATOM 667 N N . ILE A 1 87 ? -12.442 -12.307 -12.339 1.00 92.88 87 ILE A N 1
ATOM 668 C CA . ILE A 1 87 ? -13.612 -13.093 -12.764 1.00 92.88 87 ILE A CA 1
ATOM 669 C C . ILE A 1 87 ? -14.198 -13.863 -11.582 1.00 92.88 87 ILE A C 1
ATOM 671 O O . ILE A 1 87 ? -15.405 -13.810 -11.375 1.00 92.88 87 ILE A O 1
ATOM 675 N N . LYS A 1 88 ? -13.368 -14.548 -10.788 1.00 86.75 88 LYS A N 1
ATOM 676 C CA . LYS A 1 88 ? -13.830 -15.349 -9.645 1.00 86.75 88 LYS A CA 1
ATOM 677 C C . LYS A 1 88 ? -14.521 -14.503 -8.567 1.00 86.75 88 LYS A C 1
ATOM 679 O O . LYS A 1 88 ? -15.424 -14.999 -7.910 1.00 86.75 88 LYS A O 1
ATOM 684 N N . LEU A 1 89 ? -14.103 -13.250 -8.384 1.00 86.75 89 LEU A N 1
ATOM 685 C CA . LEU A 1 89 ? -14.726 -12.311 -7.445 1.00 86.75 89 LEU A CA 1
ATOM 686 C C . LEU A 1 89 ? -16.047 -11.727 -7.968 1.00 86.75 89 LEU A C 1
ATOM 688 O O . LEU A 1 89 ? -16.918 -11.416 -7.160 1.00 86.75 89 LEU A O 1
ATOM 692 N N . LEU A 1 90 ? -16.187 -11.549 -9.288 1.00 85.12 90 LEU A N 1
ATOM 693 C CA . LEU A 1 90 ? -17.425 -11.071 -9.923 1.00 85.12 90 LEU A CA 1
ATOM 694 C C . LEU A 1 90 ? -18.447 -12.185 -10.156 1.00 85.12 90 LEU A C 1
ATOM 696 O O . LEU A 1 90 ? -19.646 -11.910 -10.206 1.00 85.12 90 LEU A O 1
ATOM 700 N N . ALA A 1 91 ? -17.977 -13.416 -10.352 1.00 86.12 91 ALA A N 1
ATOM 701 C CA . ALA A 1 91 ? -18.838 -14.576 -10.447 1.00 86.12 91 ALA A CA 1
ATOM 702 C C . ALA A 1 91 ? -19.647 -14.692 -9.145 1.00 86.12 91 ALA A C 1
ATOM 704 O O . ALA A 1 91 ? -19.073 -14.539 -8.060 1.00 86.12 91 ALA A O 1
ATOM 705 N N . PRO A 1 92 ? -20.965 -14.949 -9.227 1.00 74.44 92 PRO A N 1
ATOM 706 C CA . PRO A 1 92 ? -21.737 -15.340 -8.062 1.00 74.44 92 PRO A CA 1
ATOM 707 C C . PRO A 1 92 ? -20.993 -16.476 -7.366 1.00 74.44 92 PRO A C 1
ATOM 709 O O . PRO A 1 92 ? -20.586 -17.444 -8.009 1.00 74.44 92 PRO A O 1
ATOM 712 N N . GLN A 1 93 ? -20.748 -16.322 -6.068 1.00 66.62 93 GLN A N 1
ATOM 713 C CA . GLN A 1 93 ? -20.299 -17.438 -5.254 1.00 66.62 93 GLN A CA 1
ATOM 714 C C . GLN A 1 93 ? -21.497 -18.377 -5.171 1.00 66.62 93 GLN A C 1
ATOM 716 O O . GLN A 1 93 ? -22.343 -18.218 -4.294 1.00 66.62 93 GLN A O 1
ATOM 721 N N . ASP A 1 94 ? -21.620 -19.286 -6.136 1.00 58.53 94 ASP A N 1
ATOM 722 C CA . ASP A 1 94 ? -22.458 -20.457 -5.956 1.00 58.53 94 ASP A CA 1
ATOM 723 C C . ASP A 1 94 ? -21.863 -21.163 -4.739 1.00 58.53 94 ASP A C 1
ATOM 725 O O . ASP A 1 94 ? -20.717 -21.618 -4.763 1.00 58.53 94 ASP A O 1
ATOM 729 N N . GLU A 1 95 ? -22.594 -21.118 -3.628 1.00 56.16 95 GLU A N 1
ATOM 730 C CA . GLU A 1 95 ? -22.272 -21.863 -2.424 1.00 56.16 95 GLU A CA 1
ATOM 731 C C . GLU A 1 95 ? -22.237 -23.352 -2.790 1.00 56.16 95 GLU A C 1
ATOM 733 O O . GLU A 1 95 ? -23.240 -24.061 -2.716 1.00 56.16 95 GLU A O 1
ATOM 738 N N . GLU A 1 96 ? -21.072 -23.850 -3.205 1.00 49.81 96 GLU A N 1
ATOM 739 C CA . GLU A 1 96 ? -20.759 -25.265 -3.075 1.00 49.81 96 GLU A CA 1
ATOM 740 C C . GLU A 1 96 ? -20.709 -25.544 -1.573 1.00 49.81 96 GLU A C 1
ATOM 742 O O . GLU A 1 96 ? -19.766 -25.182 -0.866 1.00 49.81 96 GLU A O 1
ATOM 747 N N . GLY A 1 97 ? -21.825 -26.084 -1.086 1.00 46.72 97 GLY A N 1
ATOM 748 C CA . GLY A 1 97 ? -22.122 -26.261 0.319 1.00 46.72 97 GLY A CA 1
ATOM 749 C C . GLY A 1 97 ? -21.018 -26.970 1.093 1.00 46.72 97 GLY A C 1
ATOM 750 O O . GLY A 1 97 ? -20.642 -28.101 0.794 1.00 46.72 97 GLY A O 1
ATOM 751 N N . HIS A 1 98 ? -20.609 -26.344 2.193 1.00 41.31 98 HIS A N 1
ATOM 752 C CA . HIS A 1 98 ? -20.203 -27.092 3.373 1.00 41.31 98 HIS A CA 1
ATOM 753 C C . HIS A 1 98 ? -21.453 -27.434 4.189 1.00 41.31 98 HIS A C 1
ATOM 755 O O . HIS A 1 98 ? -21.839 -26.712 5.106 1.00 41.31 98 HIS A O 1
ATOM 761 N N . GLY A 1 99 ? -22.096 -28.539 3.804 1.00 46.62 99 GLY A N 1
ATOM 762 C CA . GLY A 1 99 ? -22.862 -29.382 4.718 1.00 46.62 99 GLY A CA 1
ATOM 763 C C . GLY A 1 99 ? -21.951 -30.461 5.317 1.00 46.62 99 GLY A C 1
ATOM 764 O O . GLY A 1 99 ? -21.167 -31.051 4.577 1.00 46.62 99 GLY A O 1
ATOM 765 N N . ASP A 1 100 ? -22.107 -30.672 6.630 1.00 45.12 100 ASP A N 1
ATOM 766 C CA . ASP A 1 100 ? -21.519 -31.687 7.530 1.00 45.12 100 ASP A CA 1
ATOM 767 C C . ASP A 1 100 ? -19.976 -31.710 7.613 1.00 45.12 100 ASP A C 1
ATOM 769 O O . ASP A 1 100 ? -19.276 -31.913 6.625 1.00 45.12 100 ASP A O 1
ATOM 773 N N . VAL A 1 101 ? -19.346 -31.484 8.777 1.00 45.19 101 VAL A N 1
ATOM 774 C CA . VAL A 1 101 ? -19.556 -32.121 10.098 1.00 45.19 101 VAL A CA 1
ATOM 775 C C . VAL A 1 101 ? -19.231 -31.164 11.251 1.00 45.19 101 VAL A C 1
ATOM 777 O O . VAL A 1 101 ? -18.277 -30.366 11.094 1.00 45.19 101 VAL A O 1
#

Foldseek 3Di:
DPPCPDPVNVVVVVVVVVVCVVVVPVQLVVLCVVLVPPDPVVSVVSSVVSVVVVVVVVVVVVVVVVVVVVDPPPVVVVVVVVVVVVCVVVPPPPPPDPDDD

Sequence (101 aa):
MEHYLTVEFLTALGQIVLIDILLGGDNAVVIALATRKLPPQQRRLGILWGTAGAIGLRVVLIFFALTLLKLPFLKIVGALLLFWIGIKLLAPQDEEGHGDV